Protein AF-A0A7K3S1P3-F1 (afdb_monomer_lite)

Structure (mmCIF, N/CA/C/O backbone):
data_AF-A0A7K3S1P3-F1
#
_entry.id   AF-A0A7K3S1P3-F1
#
loop_
_atom_site.group_PDB
_atom_site.id
_atom_site.type_symbol
_atom_site.label_atom_id
_atom_site.label_alt_id
_atom_site.label_comp_id
_atom_site.label_asym_id
_atom_site.label_entity_id
_atom_site.label_seq_id
_atom_site.pdbx_PDB_ins_code
_atom_site.Cartn_x
_atom_site.Cartn_y
_atom_site.Cartn_z
_atom_site.occupancy
_atom_site.B_iso_or_equiv
_atom_site.auth_seq_id
_atom_site.auth_comp_id
_atom_site.auth_asym_id
_atom_site.auth_atom_id
_atom_site.pdbx_PDB_model_num
ATOM 1 N N . MET A 1 1 ? -9.002 -10.691 -14.114 1.00 42.97 1 MET A N 1
ATOM 2 C CA . MET A 1 1 ? -8.743 -9.449 -13.343 1.00 42.97 1 MET A CA 1
ATOM 3 C C . MET A 1 1 ? -9.215 -9.686 -11.919 1.00 42.97 1 MET A C 1
ATOM 5 O O . MET A 1 1 ? -10.341 -10.137 -11.777 1.00 42.97 1 MET A O 1
ATOM 9 N N . SER A 1 2 ? -8.392 -9.432 -10.897 1.00 52.38 2 SER A N 1
ATOM 10 C CA . SER A 1 2 ? -8.761 -9.678 -9.493 1.00 52.38 2 SER A CA 1
ATOM 11 C C . SER A 1 2 ? -8.518 -8.427 -8.642 1.00 52.38 2 SER A C 1
ATOM 13 O O . SER A 1 2 ? -7.605 -7.653 -8.928 1.00 52.38 2 SER A O 1
ATOM 15 N N . ALA A 1 3 ? -9.367 -8.191 -7.645 1.00 51.12 3 ALA A N 1
ATOM 16 C CA . ALA A 1 3 ? -9.276 -7.065 -6.718 1.00 51.12 3 ALA A CA 1
ATOM 17 C C . ALA A 1 3 ? -9.147 -7.617 -5.297 1.00 51.12 3 ALA A C 1
ATOM 19 O O . ALA A 1 3 ? -9.951 -8.458 -4.896 1.00 51.12 3 ALA A O 1
ATOM 20 N N . TYR A 1 4 ? -8.155 -7.145 -4.542 1.00 53.50 4 TYR A N 1
ATOM 21 C CA . TYR A 1 4 ? -7.986 -7.530 -3.145 1.00 53.50 4 TYR A CA 1
ATOM 22 C C . TYR A 1 4 ? -8.690 -6.505 -2.254 1.00 53.50 4 TYR A C 1
ATOM 24 O O . TYR A 1 4 ? -8.384 -5.311 -2.302 1.00 53.50 4 TYR A O 1
ATOM 32 N N . ARG A 1 5 ? -9.670 -6.967 -1.471 1.00 56.00 5 ARG A N 1
ATOM 33 C CA . ARG A 1 5 ? -10.405 -6.133 -0.516 1.00 56.00 5 ARG A CA 1
ATOM 34 C C . ARG A 1 5 ? -9.761 -6.261 0.854 1.00 56.00 5 ARG A C 1
ATOM 36 O O . ARG A 1 5 ? -9.778 -7.336 1.446 1.00 56.00 5 ARG A O 1
ATOM 43 N N . TYR A 1 6 ? -9.243 -5.149 1.346 1.00 53.28 6 TYR A N 1
ATOM 44 C CA . TYR A 1 6 ? -8.882 -4.990 2.742 1.00 53.28 6 TYR A CA 1
ATOM 45 C C . TYR A 1 6 ? -10.088 -4.385 3.480 1.00 53.28 6 TYR A C 1
ATOM 47 O O . TYR A 1 6 ? -10.911 -3.704 2.876 1.00 53.28 6 TYR A O 1
ATOM 55 N N . ARG A 1 7 ? -10.277 -4.668 4.767 1.00 58.16 7 ARG A N 1
ATOM 56 C CA . ARG A 1 7 ? -11.295 -3.979 5.576 1.00 58.16 7 ARG A CA 1
ATOM 57 C C . ARG A 1 7 ? -10.580 -3.279 6.727 1.00 58.16 7 ARG A C 1
ATOM 59 O O . ARG A 1 7 ? -10.281 -3.949 7.712 1.00 58.16 7 ARG A O 1
ATOM 66 N N . PRO A 1 8 ? -10.302 -1.969 6.620 1.00 51.06 8 PRO A N 1
ATOM 67 C CA . PRO A 1 8 ? -9.910 -1.180 7.779 1.00 51.06 8 PRO A CA 1
ATOM 68 C C . PRO A 1 8 ? -11.029 -1.242 8.829 1.00 51.06 8 PRO A C 1
ATOM 70 O O . PRO A 1 8 ? -12.212 -1.153 8.482 1.00 51.06 8 PRO A O 1
ATOM 73 N N . SER A 1 9 ? -10.678 -1.418 10.101 1.00 49.91 9 SER A N 1
ATOM 74 C CA . SER A 1 9 ? -11.627 -1.293 11.209 1.00 49.91 9 SER A CA 1
ATOM 75 C C . SER A 1 9 ? -12.168 0.145 11.276 1.00 49.91 9 SER A C 1
ATOM 77 O O . SER A 1 9 ? -11.415 1.097 11.100 1.00 49.91 9 SER A O 1
ATOM 79 N N . GLY A 1 10 ? -13.477 0.314 11.506 1.00 46.25 10 GLY A N 1
ATOM 80 C CA . GLY A 1 10 ? -14.102 1.631 11.728 1.00 46.25 10 GLY A CA 1
ATOM 81 C C . GLY A 1 10 ? -14.763 2.307 10.517 1.00 46.25 10 GLY A C 1
ATOM 82 O O . GLY A 1 10 ? -15.391 3.348 10.688 1.00 46.25 10 GLY A O 1
ATOM 83 N N . LEU A 1 11 ? -14.698 1.729 9.311 1.00 48.50 11 LEU A N 1
ATOM 84 C CA . LEU A 1 11 ? -15.425 2.258 8.146 1.00 48.50 11 LEU A CA 1
ATOM 85 C C . LEU A 1 11 ? -16.841 1.658 8.030 1.00 48.50 11 LEU A C 1
ATOM 87 O O . LEU A 1 11 ? -17.025 0.466 8.298 1.00 48.50 11 LEU A O 1
ATOM 91 N N . PRO A 1 12 ? -17.850 2.441 7.592 1.00 49.56 12 PRO A N 1
ATOM 92 C CA . PRO A 1 12 ? -19.215 1.951 7.431 1.00 49.56 12 PRO A CA 1
ATOM 93 C C . PRO A 1 12 ? -19.260 0.769 6.456 1.00 49.56 12 PRO A C 1
ATOM 95 O O . PRO A 1 12 ? -18.561 0.758 5.437 1.00 49.56 12 PRO A O 1
ATOM 98 N N . ALA A 1 13 ? -20.102 -0.225 6.760 1.00 58.28 13 ALA A N 1
ATOM 99 C CA . ALA A 1 13 ? -20.286 -1.456 5.990 1.00 58.28 13 ALA A CA 1
ATOM 100 C C . ALA A 1 13 ? -20.949 -1.195 4.623 1.00 58.28 13 ALA A C 1
ATOM 102 O O . ALA A 1 13 ? -22.058 -1.633 4.338 1.00 58.28 13 ALA A O 1
ATOM 103 N N . CYS A 1 14 ? -20.284 -0.464 3.741 1.00 49.09 14 CYS A N 1
ATOM 104 C CA . CYS A 1 14 ? -20.726 -0.276 2.372 1.00 49.09 14 CYS A CA 1
ATOM 105 C C . CYS A 1 14 ? -20.257 -1.477 1.535 1.00 49.09 14 CYS A C 1
ATOM 107 O O . CYS A 1 14 ? -19.073 -1.796 1.435 1.00 49.09 14 CYS A O 1
ATOM 109 N N . GLY A 1 15 ? -21.203 -2.189 0.919 1.00 54.44 15 GLY A N 1
ATOM 110 C CA . GLY A 1 15 ? -20.920 -3.377 0.103 1.00 54.44 15 GLY A CA 1
ATOM 111 C C . GLY A 1 15 ? -20.155 -3.105 -1.205 1.00 54.44 15 GLY A C 1
ATOM 112 O O . GLY A 1 15 ? -19.960 -4.031 -1.995 1.00 54.44 15 GLY A O 1
ATOM 113 N N . ARG A 1 16 ? -19.769 -1.850 -1.483 1.00 54.34 16 A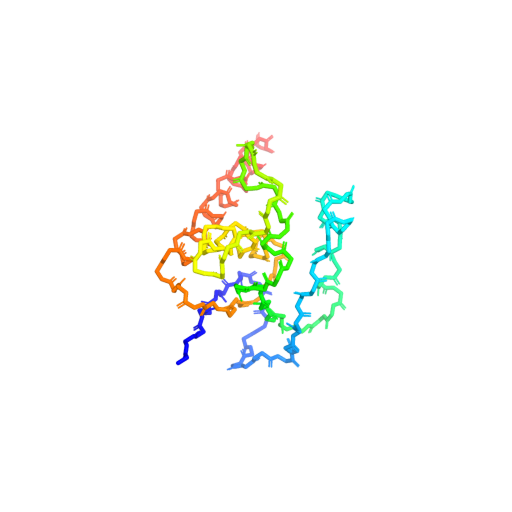RG A N 1
ATOM 114 C CA . ARG A 1 16 ? -19.152 -1.389 -2.739 1.00 54.34 16 ARG A CA 1
ATOM 115 C C . ARG A 1 16 ? -18.288 -0.141 -2.491 1.00 54.34 16 ARG A C 1
ATOM 117 O O . ARG A 1 16 ? -18.617 0.675 -1.638 1.00 54.34 16 ARG A O 1
ATOM 124 N N . CYS A 1 17 ? -17.205 0.001 -3.257 1.00 51.56 17 CYS A N 1
ATOM 125 C CA . CYS A 1 17 ? -16.363 1.202 -3.277 1.00 51.56 17 CYS A CA 1
ATOM 126 C C . CYS A 1 17 ? -17.159 2.386 -3.852 1.00 51.56 17 CYS A C 1
ATOM 128 O O . CYS A 1 17 ? -17.711 2.268 -4.944 1.00 51.56 17 CYS A O 1
ATOM 130 N N . GLY A 1 18 ? -17.244 3.495 -3.109 1.00 53.69 18 GLY A N 1
ATOM 131 C CA . GLY A 1 18 ? -17.979 4.697 -3.524 1.00 53.69 18 GLY A CA 1
ATOM 132 C C . GLY A 1 18 ? -17.178 5.634 -4.434 1.00 53.69 18 GLY A C 1
ATOM 133 O O . GLY A 1 18 ? -17.775 6.418 -5.165 1.00 53.69 18 GLY A O 1
ATOM 134 N N . VAL A 1 19 ? -15.839 5.554 -4.405 1.00 57.72 19 VAL A N 1
ATOM 135 C CA . VAL A 1 19 ? -14.931 6.339 -5.258 1.00 57.72 19 VAL A CA 1
ATOM 136 C C . VAL A 1 19 ? -13.748 5.480 -5.698 1.00 57.72 19 VAL A C 1
ATOM 138 O O . VAL A 1 19 ? -12.911 5.082 -4.889 1.00 57.72 19 VAL A O 1
ATOM 141 N N . MET A 1 20 ? -13.645 5.241 -7.004 1.00 58.53 20 MET A N 1
ATOM 142 C CA . MET A 1 20 ? -12.494 4.581 -7.617 1.00 58.53 20 MET A CA 1
ATOM 143 C C . MET A 1 20 ? -11.570 5.630 -8.238 1.00 58.53 20 MET A C 1
ATOM 145 O O . MET A 1 20 ? -11.957 6.308 -9.186 1.00 58.53 20 MET A O 1
ATOM 149 N N . GLY A 1 21 ? -10.350 5.753 -7.710 1.00 58.16 21 GLY A N 1
ATOM 150 C CA . GLY A 1 21 ? -9.336 6.684 -8.202 1.00 58.16 21 GLY A CA 1
ATOM 151 C C . GLY A 1 21 ? -8.137 5.956 -8.804 1.00 58.16 21 GLY A C 1
ATOM 152 O O . GLY A 1 21 ? -7.674 4.939 -8.285 1.00 58.16 21 GLY A O 1
ATOM 153 N N . ILE A 1 22 ? -7.599 6.478 -9.906 1.00 58.28 22 ILE A N 1
ATOM 154 C CA . ILE A 1 22 ? -6.258 6.103 -10.357 1.00 58.28 22 ILE A CA 1
ATOM 155 C C . ILE A 1 22 ? -5.291 7.034 -9.649 1.00 58.28 22 ILE A C 1
ATOM 157 O O . ILE A 1 22 ? -5.249 8.226 -9.934 1.00 58.28 22 ILE A O 1
ATOM 161 N N . LEU A 1 23 ? -4.495 6.472 -8.752 1.00 61.25 23 LEU A N 1
ATOM 162 C CA . LEU A 1 23 ? -3.408 7.204 -8.142 1.00 61.25 23 LEU A CA 1
ATOM 163 C C . LEU A 1 23 ? -2.235 7.267 -9.129 1.00 61.25 23 LEU A C 1
ATOM 165 O O . LEU A 1 23 ? -1.640 6.240 -9.470 1.00 61.25 23 LEU A O 1
ATOM 169 N N . ASN A 1 24 ? -1.938 8.469 -9.614 1.00 55.34 24 ASN A N 1
ATOM 170 C CA . ASN A 1 24 ? -0.786 8.745 -10.460 1.00 55.34 24 ASN A CA 1
ATOM 171 C C . ASN A 1 24 ? 0.257 9.446 -9.585 1.00 55.34 24 ASN A C 1
ATOM 173 O O . ASN A 1 24 ? 0.162 10.643 -9.357 1.00 55.34 24 ASN A O 1
ATOM 177 N N . VAL A 1 25 ? 1.188 8.672 -9.034 1.00 54.66 25 VAL A N 1
ATOM 178 C CA . VAL A 1 25 ? 2.313 9.202 -8.253 1.00 54.66 25 VAL A CA 1
ATOM 179 C C . VAL A 1 25 ? 3.413 9.546 -9.257 1.00 54.66 25 VAL A C 1
ATOM 181 O O . VAL A 1 25 ? 3.730 8.712 -10.098 1.00 54.66 25 VAL A O 1
ATOM 184 N N . THR A 1 26 ? 3.976 10.744 -9.241 1.00 52.12 26 THR A N 1
ATOM 185 C CA . THR A 1 26 ? 5.193 11.102 -9.996 1.00 52.12 26 THR A CA 1
ATOM 186 C C . THR A 1 26 ? 6.393 11.122 -9.033 1.00 52.12 26 THR A C 1
ATOM 188 O O . THR A 1 26 ? 6.182 11.049 -7.824 1.00 52.12 26 THR A O 1
ATOM 191 N N . PRO A 1 27 ? 7.664 11.109 -9.487 1.00 51.59 27 PRO A N 1
ATOM 192 C CA . PRO A 1 27 ? 8.816 11.069 -8.572 1.00 51.59 27 PRO A CA 1
ATOM 193 C C . PRO A 1 27 ? 8.812 12.178 -7.501 1.00 51.59 27 PRO A C 1
ATOM 195 O O . PRO A 1 27 ? 9.162 11.924 -6.354 1.00 51.59 27 PRO A O 1
ATOM 198 N N . ASP A 1 28 ? 8.337 13.372 -7.850 1.00 56.56 28 ASP A N 1
ATOM 199 C CA . ASP A 1 28 ? 8.106 14.517 -6.961 1.00 56.56 28 ASP A CA 1
ATOM 200 C C . ASP A 1 28 ? 6.982 14.294 -5.936 1.00 56.56 28 ASP A C 1
ATOM 202 O O . ASP A 1 28 ? 6.984 14.914 -4.877 1.00 56.56 28 ASP A O 1
ATOM 206 N N . SER A 1 29 ? 6.068 13.353 -6.182 1.00 55.06 29 SER A N 1
ATOM 207 C CA . SER A 1 29 ? 5.047 12.939 -5.211 1.00 55.06 29 SER A CA 1
ATOM 208 C C . SER A 1 29 ? 5.605 12.095 -4.054 1.00 55.06 29 SER A C 1
ATOM 210 O O . SER A 1 29 ? 4.848 11.713 -3.170 1.00 55.06 29 SER A O 1
ATOM 212 N N . PHE A 1 30 ? 6.893 11.733 -4.057 1.00 54.62 30 PHE A N 1
ATOM 213 C CA . PHE A 1 30 ? 7.558 11.143 -2.884 1.00 54.62 30 PHE A CA 1
ATOM 214 C C . PHE A 1 30 ? 8.294 12.193 -2.047 1.00 54.62 30 PHE A C 1
ATOM 216 O O . PHE A 1 30 ? 8.673 11.914 -0.910 1.00 54.62 30 PHE A O 1
ATOM 223 N N . SER A 1 31 ? 8.501 13.390 -2.600 1.00 55.25 31 SER A N 1
ATOM 224 C CA . SER A 1 31 ? 9.272 14.460 -1.966 1.00 55.25 31 SER A CA 1
ATOM 225 C C . SER A 1 31 ? 8.579 15.039 -0.735 1.00 55.25 31 SER A C 1
ATOM 227 O O . SER A 1 31 ? 9.247 15.574 0.143 1.00 55.25 31 SER A O 1
ATOM 229 N N . ASP A 1 32 ? 7.255 14.910 -0.650 1.00 58.50 32 ASP A N 1
ATOM 230 C CA . ASP A 1 32 ? 6.465 15.305 0.516 1.00 58.50 32 ASP A CA 1
ATOM 231 C C . ASP A 1 32 ? 6.398 14.205 1.591 1.00 58.50 32 ASP A C 1
ATOM 233 O O . ASP A 1 32 ? 5.654 14.339 2.554 1.00 58.50 32 ASP A O 1
ATOM 237 N N . GLY A 1 33 ? 7.135 13.099 1.441 1.00 58.12 33 GLY A N 1
ATOM 238 C CA . GLY A 1 33 ? 7.125 11.996 2.404 1.00 58.12 33 GLY A CA 1
ATOM 239 C C . GLY A 1 33 ? 5.813 11.204 2.446 1.00 58.12 33 GLY A C 1
ATOM 240 O O . GLY A 1 33 ? 5.620 10.417 3.370 1.00 58.12 33 GLY A O 1
ATOM 241 N N . GLY A 1 34 ? 4.923 11.378 1.462 1.00 59.72 34 GLY A N 1
ATOM 242 C CA . GLY A 1 34 ? 3.624 10.708 1.424 1.00 59.72 34 GLY A CA 1
ATOM 243 C C . GLY A 1 34 ? 2.485 11.496 2.072 1.00 59.72 34 GLY A C 1
ATOM 244 O O . GLY A 1 34 ? 1.425 10.918 2.287 1.00 59.72 34 GLY A O 1
ATOM 245 N N . LEU A 1 35 ? 2.656 12.795 2.349 1.00 57.97 35 LEU A N 1
ATOM 246 C CA . LEU A 1 35 ? 1.616 13.658 2.939 1.00 57.97 35 LEU A CA 1
ATOM 247 C C . LEU A 1 35 ? 0.328 13.737 2.094 1.00 57.97 35 LEU A C 1
ATOM 249 O O . LEU A 1 35 ? -0.764 13.920 2.636 1.00 57.97 35 LEU A O 1
ATOM 253 N N . TRP A 1 36 ? 0.400 13.521 0.775 1.00 58.66 36 TRP A N 1
ATOM 254 C CA . TRP A 1 36 ? -0.791 13.360 -0.076 1.00 58.66 36 TRP A CA 1
ATOM 255 C C . TRP A 1 36 ? -1.689 12.174 0.327 1.00 58.66 36 TRP A C 1
ATOM 257 O O . TRP A 1 36 ? -2.857 12.125 -0.071 1.00 58.66 36 TRP A O 1
ATOM 267 N N . LEU A 1 37 ? -1.180 11.224 1.119 1.00 57.50 37 LEU A N 1
ATOM 268 C CA . LEU A 1 37 ? -1.950 10.097 1.626 1.00 57.50 37 LEU A CA 1
ATOM 269 C C . LEU A 1 37 ? -2.832 10.442 2.843 1.00 57.50 37 LEU A C 1
ATOM 271 O O . LEU A 1 37 ? -3.735 9.677 3.142 1.00 57.50 37 LEU A O 1
ATOM 275 N N . ASP A 1 38 ? -2.661 11.584 3.511 1.00 59.19 38 ASP A N 1
ATOM 276 C CA . ASP A 1 38 ? -3.527 11.966 4.647 1.00 59.19 38 ASP A CA 1
ATOM 277 C C . ASP A 1 38 ? -4.867 12.575 4.186 1.00 59.19 38 ASP A C 1
ATOM 279 O O . ASP A 1 38 ? -5.768 12.876 4.971 1.00 59.19 38 ASP A O 1
ATOM 283 N N . ALA A 1 39 ? -5.028 12.792 2.878 1.00 60.62 39 ALA A N 1
ATOM 284 C CA . ALA A 1 39 ? -6.181 13.492 2.327 1.00 60.62 39 ALA A CA 1
ATOM 285 C C . ALA A 1 39 ? -7.451 12.635 2.205 1.00 60.62 39 ALA A C 1
ATOM 287 O O . ALA A 1 39 ? -8.534 13.193 2.007 1.00 60.62 39 ALA A O 1
ATOM 288 N N . TRP A 1 40 ? -7.354 11.306 2.316 1.00 61.16 40 TRP A N 1
ATOM 289 C CA . TRP A 1 40 ? -8.465 10.409 1.975 1.00 61.16 40 TRP A CA 1
ATOM 290 C C . TRP A 1 40 ? -9.542 10.313 3.052 1.00 61.16 40 TRP A C 1
ATOM 292 O O . TRP A 1 40 ? -10.712 10.162 2.704 1.00 61.16 40 TRP A O 1
ATOM 302 N N . GLU A 1 41 ? -9.193 10.458 4.333 1.00 58.91 41 GLU A N 1
ATOM 303 C CA . GLU A 1 41 ? -10.174 10.445 5.432 1.00 58.91 41 GLU A CA 1
ATOM 304 C C . GLU A 1 41 ? -11.252 11.525 5.240 1.00 58.91 41 GLU A C 1
ATOM 306 O O . GLU A 1 41 ? -12.431 11.307 5.521 1.00 58.91 41 GLU A O 1
ATOM 311 N N . ARG A 1 42 ? -10.877 12.659 4.633 1.00 60.88 42 ARG A N 1
ATOM 312 C CA . ARG A 1 42 ? -11.789 13.767 4.313 1.00 60.88 42 ARG A CA 1
ATOM 313 C C . ARG A 1 42 ? -12.789 13.451 3.199 1.00 60.88 42 ARG A C 1
ATOM 315 O O . ARG A 1 42 ? -13.777 14.164 3.057 1.00 60.88 42 ARG A O 1
ATOM 322 N N . LEU A 1 43 ? -12.570 12.403 2.400 1.00 64.94 43 LEU A N 1
ATOM 323 C CA . LEU A 1 43 ? -13.452 12.061 1.277 1.00 64.94 43 LEU A CA 1
ATOM 324 C C . LEU A 1 43 ? -14.749 11.364 1.713 1.00 64.94 43 LEU A C 1
ATOM 326 O O . LEU A 1 43 ? -15.608 11.143 0.853 1.00 64.94 43 LEU A O 1
ATOM 330 N N . ALA A 1 44 ? -14.883 11.010 3.003 1.00 66.88 44 ALA A N 1
ATOM 331 C CA . ALA A 1 44 ? -16.042 10.348 3.624 1.00 66.88 44 ALA A CA 1
ATOM 332 C C . ALA A 1 44 ? -16.560 9.111 2.857 1.00 66.88 44 ALA A C 1
ATOM 334 O O . ALA A 1 44 ? -17.712 8.698 2.998 1.00 66.88 44 ALA A O 1
ATOM 335 N N . ARG A 1 45 ? -15.724 8.524 1.993 1.00 69.00 45 ARG A N 1
ATOM 336 C CA . ARG A 1 45 ? -16.084 7.448 1.067 1.00 69.00 45 ARG A CA 1
ATOM 337 C C . ARG A 1 45 ? -14.931 6.455 0.947 1.00 69.00 45 ARG A C 1
ATOM 339 O O . ARG A 1 45 ? -13.775 6.867 1.012 1.00 69.00 45 ARG A O 1
ATOM 346 N N . PRO A 1 46 ? -15.216 5.164 0.706 1.00 71.81 46 PRO A N 1
ATOM 347 C CA . PRO A 1 46 ? -14.173 4.158 0.547 1.00 71.81 46 PRO A CA 1
ATOM 348 C C . PRO A 1 46 ? -13.364 4.406 -0.721 1.00 71.81 46 PRO A C 1
ATOM 350 O O . PRO A 1 46 ? -13.935 4.469 -1.816 1.00 71.81 46 PRO A O 1
ATOM 353 N N . VAL A 1 47 ? -12.044 4.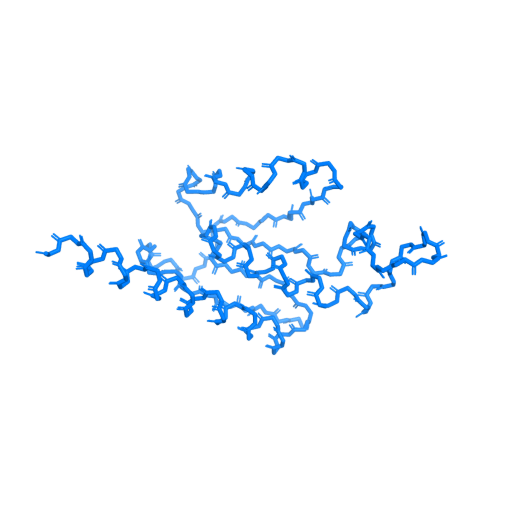476 -0.563 1.00 77.69 47 VAL A N 1
ATOM 354 C CA . VAL A 1 47 ? -11.084 4.733 -1.641 1.00 77.69 47 VAL A CA 1
ATOM 355 C C . VAL A 1 47 ? -10.439 3.430 -2.107 1.00 77.69 47 VAL A C 1
ATOM 357 O O . VAL A 1 47 ? -9.904 2.666 -1.304 1.00 77.69 47 VAL A O 1
ATOM 360 N N . LEU A 1 48 ? -10.461 3.185 -3.419 1.00 79.00 48 LEU A N 1
ATOM 361 C CA . LEU A 1 48 ? -9.670 2.137 -4.073 1.00 79.00 48 LEU A CA 1
ATOM 362 C C . LEU A 1 48 ? -8.422 2.753 -4.719 1.00 79.00 48 LEU A C 1
ATOM 364 O O . LEU A 1 48 ? -8.551 3.669 -5.529 1.00 79.00 48 LEU A O 1
ATOM 368 N N . VAL A 1 49 ? -7.241 2.191 -4.440 1.00 83.00 49 VAL A N 1
ATOM 369 C CA . VAL A 1 49 ? -5.961 2.621 -5.032 1.00 83.00 49 VAL A CA 1
ATOM 370 C C . VAL A 1 49 ? -5.490 1.639 -6.111 1.00 83.00 49 VAL A C 1
ATOM 372 O O . VAL A 1 49 ? -5.478 0.424 -5.918 1.00 83.00 49 VAL A O 1
ATOM 375 N N . ALA A 1 50 ? -5.070 2.155 -7.269 1.00 83.50 50 ALA A N 1
ATOM 376 C CA . ALA A 1 50 ? -4.636 1.349 -8.415 1.00 83.50 50 ALA A CA 1
ATOM 377 C C . ALA A 1 50 ? -3.269 1.795 -8.971 1.00 83.50 50 ALA A C 1
ATOM 379 O O . ALA A 1 50 ? -3.189 2.432 -10.023 1.00 83.50 50 ALA A O 1
ATOM 380 N N . ALA A 1 51 ? -2.188 1.416 -8.282 1.00 80.94 51 ALA A N 1
ATOM 381 C CA . ALA A 1 51 ? -0.808 1.732 -8.677 1.00 80.94 51 ALA A CA 1
ATOM 382 C C . ALA A 1 51 ? -0.117 0.634 -9.513 1.00 80.94 51 ALA A C 1
ATOM 384 O O . ALA A 1 51 ? 0.912 0.876 -10.145 1.00 80.94 51 ALA A O 1
ATOM 385 N N . SER A 1 52 ? -0.668 -0.583 -9.538 1.00 80.44 52 SER A N 1
ATOM 386 C CA . SER A 1 52 ? 0.026 -1.760 -10.072 1.00 80.44 52 SER A CA 1
ATOM 387 C C . SER A 1 52 ? 0.476 -1.609 -11.528 1.00 80.44 52 SER A C 1
ATOM 389 O O . SER A 1 52 ? -0.319 -1.281 -12.412 1.00 80.44 52 SER A O 1
ATOM 391 N N . ARG A 1 53 ? 1.768 -1.885 -11.764 1.00 76.06 53 ARG A N 1
ATOM 392 C CA . ARG A 1 53 ? 2.468 -1.825 -13.066 1.00 76.06 53 ARG A CA 1
ATOM 393 C C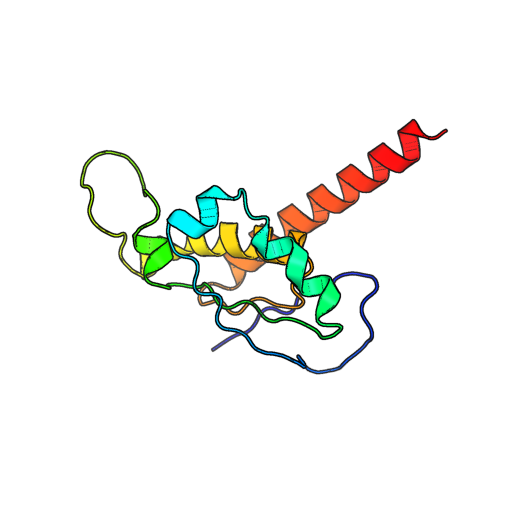 . ARG A 1 53 ? 2.476 -0.454 -13.756 1.00 76.06 53 ARG A C 1
ATOM 395 O O . ARG A 1 53 ? 2.913 -0.351 -14.906 1.00 76.06 53 ARG A O 1
ATOM 402 N N . LYS A 1 54 ? 2.056 0.617 -13.078 1.00 80.25 54 LYS A N 1
ATOM 403 C CA . LYS A 1 54 ? 2.078 1.974 -13.639 1.00 80.25 54 LYS A CA 1
ATOM 404 C C . LYS A 1 54 ? 3.507 2.430 -13.947 1.00 80.25 54 LYS A C 1
ATOM 406 O O . LYS A 1 54 ? 4.466 1.993 -13.317 1.00 80.25 54 LYS A O 1
ATOM 411 N N . ARG A 1 55 ? 3.642 3.295 -14.959 1.00 75.75 55 ARG A N 1
ATOM 412 C CA . ARG A 1 55 ? 4.938 3.757 -15.493 1.00 75.75 55 ARG A CA 1
ATOM 413 C C . ARG A 1 55 ? 5.806 4.444 -14.443 1.00 75.75 55 ARG A C 1
ATOM 415 O O . ARG A 1 55 ? 7.011 4.233 -14.461 1.00 75.75 55 ARG A O 1
ATOM 422 N N . PHE A 1 56 ? 5.200 5.156 -13.495 1.00 76.19 56 PHE A N 1
ATOM 423 C CA . PHE A 1 56 ? 5.938 5.819 -12.423 1.00 76.19 56 PHE A CA 1
ATOM 424 C C . PHE A 1 56 ? 6.705 4.847 -11.518 1.00 76.19 56 PHE A C 1
ATOM 426 O O . PHE A 1 56 ? 7.829 5.136 -11.137 1.00 76.19 56 PHE A O 1
ATOM 433 N N . LEU A 1 57 ? 6.164 3.649 -11.253 1.00 75.44 57 LEU A N 1
ATOM 434 C CA . LEU A 1 57 ? 6.881 2.606 -10.506 1.00 75.44 57 LEU A CA 1
ATOM 435 C C . LEU A 1 57 ? 8.096 2.076 -11.275 1.00 75.44 57 LEU A C 1
ATOM 437 O O . LEU A 1 57 ? 8.968 1.443 -10.691 1.00 75.44 57 LEU A O 1
ATOM 441 N N . GLY A 1 58 ? 8.123 2.283 -12.594 1.00 68.75 58 GLY A N 1
ATOM 442 C CA . GLY A 1 58 ? 9.290 2.019 -13.426 1.00 68.75 58 GLY A CA 1
ATOM 443 C C . GLY A 1 58 ? 10.356 3.100 -13.309 1.00 68.75 58 GLY A C 1
ATOM 444 O O . GLY A 1 58 ? 11.523 2.777 -13.450 1.00 68.75 58 GLY A O 1
ATOM 445 N N . ALA A 1 59 ? 9.955 4.344 -13.038 1.00 70.38 59 ALA A N 1
ATOM 446 C CA . ALA A 1 59 ? 10.854 5.476 -12.827 1.00 70.38 59 ALA A CA 1
ATOM 447 C C . ALA A 1 59 ? 11.392 5.552 -11.388 1.00 70.38 59 ALA A C 1
ATOM 449 O O . ALA A 1 59 ? 12.331 6.298 -11.132 1.00 70.38 59 ALA A O 1
ATOM 450 N N . LEU A 1 60 ? 10.813 4.783 -10.453 1.00 68.62 60 LEU A N 1
ATOM 451 C CA . LEU A 1 60 ? 11.402 4.599 -9.132 1.00 68.62 60 LEU A CA 1
ATOM 452 C C . LEU A 1 60 ? 12.806 4.006 -9.294 1.00 68.62 60 LEU A C 1
ATOM 454 O O . LEU A 1 60 ? 12.931 2.972 -9.960 1.00 68.62 60 LEU A O 1
ATOM 458 N N . PRO A 1 61 ? 13.841 4.615 -8.688 1.00 58.91 61 PRO A N 1
ATOM 459 C CA . PRO A 1 61 ? 15.199 4.123 -8.799 1.00 58.91 61 PRO A CA 1
ATOM 460 C C . PRO A 1 61 ? 15.256 2.684 -8.298 1.00 58.91 61 PRO A C 1
ATOM 462 O O . PRO A 1 61 ? 15.039 2.359 -7.132 1.00 58.91 61 PRO A O 1
ATOM 465 N N . ALA A 1 62 ? 15.495 1.802 -9.250 1.00 51.47 62 ALA A N 1
ATOM 466 C CA . ALA A 1 62 ? 15.406 0.369 -9.120 1.00 51.47 62 ALA A CA 1
ATOM 467 C C . ALA A 1 62 ? 16.808 -0.244 -9.054 1.00 51.47 62 ALA A C 1
ATOM 469 O O . ALA A 1 62 ? 17.071 -1.225 -9.739 1.00 51.47 62 ALA A O 1
ATOM 470 N N . GLY A 1 63 ? 17.686 0.332 -8.232 1.00 51.81 63 GLY A N 1
ATOM 471 C CA . GLY A 1 63 ? 19.076 -0.098 -8.071 1.00 51.81 63 GLY A CA 1
ATOM 472 C C . GLY A 1 63 ? 20.061 0.634 -8.997 1.00 51.81 63 GLY A C 1
ATOM 473 O O . GLY A 1 63 ? 19.680 1.073 -10.084 1.00 51.81 63 GLY A O 1
ATOM 474 N N . PRO A 1 64 ? 21.317 0.815 -8.547 1.00 53.69 64 PRO A N 1
ATOM 475 C CA . PRO A 1 64 ? 22.340 1.562 -9.269 1.00 53.69 64 PRO A CA 1
ATOM 476 C C . PRO A 1 64 ? 22.737 0.771 -10.517 1.00 53.69 64 PRO A C 1
ATOM 478 O O . PRO A 1 64 ? 22.794 -0.450 -10.434 1.00 53.69 64 PRO A O 1
ATOM 481 N N . VAL A 1 65 ? 22.982 1.446 -11.648 1.00 52.47 65 VAL A N 1
ATOM 482 C CA . VAL A 1 65 ? 23.881 1.058 -12.769 1.00 52.47 65 VAL A CA 1
ATOM 483 C C . VAL A 1 65 ? 23.364 1.536 -14.138 1.00 52.47 65 VAL A C 1
ATOM 485 O O . VAL A 1 65 ? 24.194 1.933 -14.944 1.00 52.47 65 VAL A O 1
ATOM 488 N N . THR A 1 66 ? 22.054 1.583 -14.432 1.00 60.19 66 THR A N 1
ATOM 489 C CA . THR A 1 66 ? 21.606 1.825 -15.833 1.00 60.19 66 THR A CA 1
ATOM 490 C C . THR A 1 66 ? 20.791 3.094 -16.098 1.00 60.19 66 THR A C 1
ATOM 492 O O . THR A 1 66 ? 20.783 3.555 -17.231 1.00 60.19 66 THR A O 1
ATOM 495 N N . GLY A 1 67 ? 20.087 3.661 -15.109 1.00 64.38 67 GLY A N 1
ATOM 496 C CA . GLY A 1 67 ? 19.201 4.825 -15.319 1.00 64.38 67 GLY A CA 1
ATOM 497 C C . GLY A 1 67 ? 17.911 4.534 -16.109 1.00 64.38 67 GLY A C 1
ATOM 498 O O . GLY A 1 67 ? 17.082 5.426 -16.278 1.00 64.38 67 GLY A O 1
ATOM 499 N N . GLU A 1 68 ? 17.705 3.291 -16.549 1.00 67.94 68 GLU A N 1
ATOM 500 C CA . GLU A 1 68 ? 16.567 2.897 -17.382 1.00 67.94 68 GLU A CA 1
ATOM 501 C C . GLU A 1 68 ? 15.317 2.538 -16.556 1.00 67.94 68 GLU A C 1
ATOM 503 O O . GLU A 1 68 ? 15.428 1.870 -15.518 1.00 67.94 68 GLU A O 1
ATOM 508 N N . PRO A 1 69 ? 14.098 2.898 -17.013 1.00 68.44 69 PRO A N 1
ATOM 509 C CA . PRO A 1 69 ? 12.875 2.550 -16.309 1.00 68.44 69 PRO A CA 1
ATOM 510 C C . PRO A 1 69 ? 12.656 1.039 -16.224 1.00 6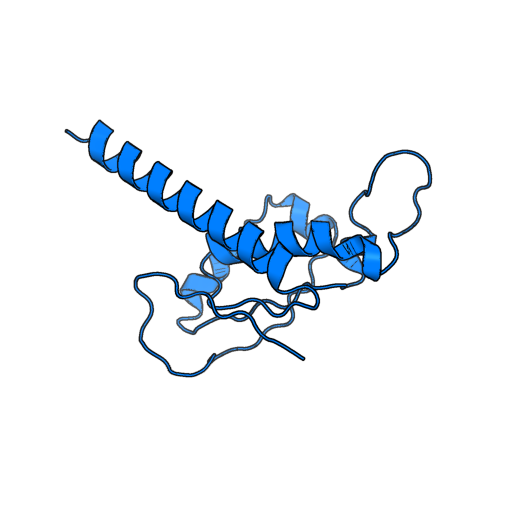8.44 69 PRO A C 1
ATOM 512 O O . PRO A 1 69 ? 12.666 0.317 -17.222 1.00 68.44 69 PRO A O 1
ATOM 515 N N . ARG A 1 70 ? 12.320 0.547 -15.031 1.00 72.62 70 ARG A N 1
ATOM 516 C CA . ARG A 1 70 ? 12.063 -0.879 -14.808 1.00 72.62 70 ARG A CA 1
ATOM 517 C C . ARG A 1 70 ? 10.886 -1.379 -15.674 1.00 72.62 70 ARG A C 1
ATOM 519 O O . ARG A 1 70 ? 9.831 -0.723 -15.688 1.00 72.62 70 ARG A O 1
ATOM 526 N N . PRO A 1 71 ? 10.983 -2.550 -16.340 1.00 78.06 71 PRO A N 1
ATOM 527 C CA . PRO A 1 71 ? 9.887 -3.122 -17.124 1.00 78.06 71 PRO A CA 1
ATOM 528 C C . PRO A 1 71 ? 8.675 -3.471 -16.251 1.00 78.06 71 PRO A C 1
ATOM 530 O O . PRO A 1 71 ? 8.805 -3.754 -15.062 1.00 78.06 71 PRO A O 1
ATOM 533 N N . ALA A 1 72 ? 7.477 -3.482 -16.847 1.00 75.00 72 ALA A N 1
ATOM 534 C CA . ALA A 1 72 ? 6.206 -3.566 -16.119 1.00 75.00 72 ALA A CA 1
ATOM 535 C C . ALA A 1 72 ? 6.103 -4.752 -15.142 1.00 75.00 72 ALA A C 1
ATOM 537 O O . ALA A 1 72 ? 5.614 -4.567 -14.033 1.00 75.00 72 ALA A O 1
ATOM 538 N N . ARG A 1 73 ? 6.589 -5.939 -15.528 1.00 74.00 73 ARG A N 1
ATOM 539 C CA . ARG A 1 73 ? 6.562 -7.154 -14.688 1.00 74.00 73 ARG A CA 1
ATOM 540 C C . ARG A 1 73 ? 7.513 -7.086 -13.494 1.00 74.00 73 ARG A C 1
ATOM 542 O O . ARG A 1 73 ? 7.246 -7.671 -12.460 1.00 74.00 73 ARG A O 1
ATOM 549 N N . ALA A 1 74 ? 8.596 -6.324 -13.595 1.00 77.50 74 ALA A N 1
ATOM 550 C CA . ALA A 1 74 ? 9.523 -6.172 -12.481 1.00 77.50 74 ALA A CA 1
ATOM 551 C C . ALA A 1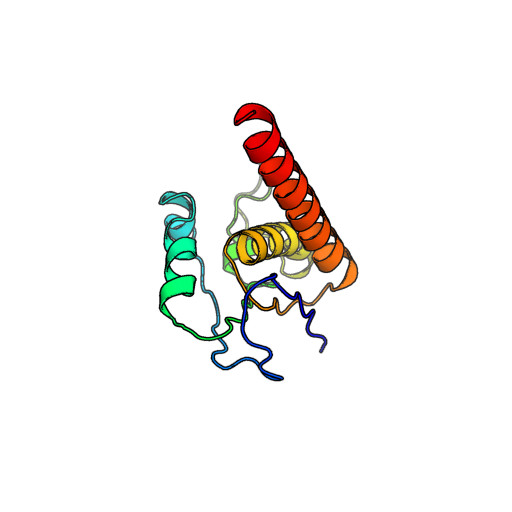 74 ? 9.034 -5.113 -11.459 1.00 77.50 74 ALA A C 1
ATOM 553 O O . ALA A 1 74 ? 9.627 -4.935 -10.397 1.00 77.50 74 ALA A O 1
ATOM 554 N N . ARG A 1 75 ? 7.916 -4.419 -11.725 1.00 82.50 75 ARG A N 1
ATOM 555 C CA . ARG A 1 75 ? 7.326 -3.418 -10.812 1.00 82.50 75 ARG A CA 1
ATOM 556 C C . ARG A 1 75 ? 6.466 -4.031 -9.704 1.00 82.50 75 ARG A C 1
ATOM 558 O O . ARG A 1 75 ? 5.896 -3.280 -8.914 1.00 82.50 75 ARG A O 1
ATOM 565 N N . ASP A 1 76 ? 6.340 -5.353 -9.636 1.00 83.62 76 ASP A N 1
ATOM 566 C CA . ASP A 1 76 ? 5.420 -6.010 -8.703 1.00 83.62 76 ASP A CA 1
ATOM 567 C C . ASP A 1 76 ? 5.872 -5.838 -7.235 1.00 83.62 76 ASP A C 1
ATOM 569 O O . ASP A 1 76 ? 5.045 -5.525 -6.382 1.00 83.62 76 ASP A O 1
ATOM 573 N N . ALA A 1 77 ? 7.181 -5.848 -6.946 1.00 82.81 77 ALA A N 1
ATOM 574 C CA . ALA A 1 77 ? 7.701 -5.521 -5.608 1.00 82.81 77 ALA A CA 1
ATOM 575 C C . ALA A 1 77 ? 7.396 -4.066 -5.191 1.00 82.81 77 ALA A C 1
ATOM 577 O O . ALA A 1 77 ? 6.910 -3.807 -4.091 1.00 82.81 77 ALA A O 1
ATOM 578 N N . ALA A 1 78 ? 7.604 -3.109 -6.103 1.00 83.62 78 ALA A N 1
ATOM 579 C CA . ALA A 1 78 ? 7.265 -1.703 -5.867 1.00 83.62 78 ALA A CA 1
ATOM 580 C C . ALA A 1 78 ? 5.744 -1.495 -5.719 1.00 83.62 78 ALA A C 1
ATOM 582 O O . ALA A 1 78 ? 5.294 -0.669 -4.929 1.00 83.62 78 ALA A O 1
ATOM 583 N N . THR A 1 79 ? 4.942 -2.286 -6.439 1.00 87.00 79 THR A N 1
ATOM 584 C CA . THR A 1 79 ? 3.482 -2.325 -6.284 1.00 87.00 79 THR A CA 1
ATOM 585 C C . THR A 1 79 ? 3.090 -2.799 -4.885 1.00 87.00 79 THR A C 1
ATOM 587 O O . THR A 1 79 ? 2.191 -2.208 -4.288 1.00 87.00 79 THR A O 1
ATOM 590 N N . GLY A 1 80 ? 3.755 -3.830 -4.357 1.00 88.50 80 GLY A N 1
ATOM 591 C CA . GLY A 1 80 ? 3.541 -4.311 -2.992 1.00 88.50 80 GLY A CA 1
ATOM 592 C C . GLY A 1 80 ? 3.801 -3.218 -1.954 1.00 88.50 80 GLY A C 1
ATOM 593 O O . GLY A 1 80 ? 2.938 -2.959 -1.119 1.00 88.50 80 GLY A O 1
ATOM 594 N N . ALA A 1 81 ? 4.922 -2.501 -2.080 1.00 87.69 81 ALA A N 1
ATOM 595 C CA . ALA A 1 81 ? 5.267 -1.390 -1.189 1.00 87.69 81 ALA A CA 1
ATOM 596 C C . ALA A 1 81 ? 4.215 -0.266 -1.211 1.00 87.69 81 ALA A C 1
ATOM 598 O O . ALA A 1 81 ? 3.714 0.133 -0.162 1.00 87.69 81 ALA A O 1
ATOM 599 N N . VAL A 1 82 ? 3.808 0.199 -2.399 1.00 85.94 82 VAL A N 1
ATOM 600 C CA . VAL A 1 82 ? 2.761 1.232 -2.514 1.00 85.94 82 VAL A CA 1
ATOM 601 C C . VAL A 1 82 ? 1.419 0.743 -1.973 1.00 85.94 82 VAL A C 1
ATOM 603 O O . VAL A 1 82 ? 0.674 1.523 -1.391 1.00 85.94 82 VAL A O 1
ATOM 606 N N . SER A 1 83 ? 1.101 -0.542 -2.133 1.00 88.38 83 SER A N 1
ATOM 607 C CA . SER A 1 83 ? -0.149 -1.107 -1.618 1.00 88.38 83 SER A CA 1
ATOM 608 C C . SER A 1 83 ? -0.172 -1.165 -0.092 1.00 88.38 83 SER A C 1
ATOM 610 O O . SER A 1 83 ? -1.202 -0.857 0.501 1.00 88.38 83 SER A O 1
ATOM 612 N N . ALA A 1 84 ? 0.953 -1.509 0.540 1.00 89.62 84 ALA A N 1
ATOM 613 C CA . ALA A 1 84 ? 1.098 -1.456 1.992 1.00 89.62 84 ALA A CA 1
ATOM 614 C C . ALA A 1 84 ? 0.969 -0.014 2.511 1.00 89.62 84 ALA A C 1
ATOM 616 O O . ALA A 1 84 ? 0.197 0.234 3.429 1.00 89.62 84 ALA A O 1
ATOM 617 N N . LEU A 1 85 ? 1.634 0.955 1.871 1.00 87.00 85 LEU A N 1
ATOM 618 C CA . LEU A 1 85 ? 1.507 2.374 2.230 1.00 87.00 85 LEU A CA 1
ATOM 619 C C . LEU A 1 85 ? 0.073 2.889 2.058 1.00 87.00 85 LEU A C 1
ATOM 621 O O . LEU A 1 85 ? -0.450 3.569 2.931 1.00 87.00 85 LEU A O 1
ATOM 625 N N . ALA A 1 86 ? -0.597 2.526 0.964 1.00 83.38 86 ALA A N 1
ATOM 626 C CA . ALA A 1 86 ? -1.994 2.888 0.750 1.00 83.38 86 ALA A CA 1
ATOM 627 C C . ALA A 1 86 ? -2.904 2.311 1.846 1.00 83.38 86 ALA A C 1
ATOM 629 O O . ALA A 1 86 ? -3.798 3.006 2.325 1.00 83.38 86 ALA A O 1
ATOM 630 N N . ALA A 1 87 ? -2.673 1.061 2.262 1.00 85.38 87 ALA A N 1
ATOM 631 C CA . ALA A 1 87 ? -3.422 0.432 3.347 1.00 85.38 87 ALA A CA 1
ATOM 632 C C . ALA A 1 87 ? -3.176 1.119 4.702 1.00 85.38 87 ALA A C 1
ATOM 634 O O . ALA A 1 87 ? -4.144 1.386 5.415 1.00 85.38 87 ALA A O 1
ATOM 635 N N . ALA A 1 88 ? -1.922 1.477 5.011 1.00 84.25 88 ALA A N 1
ATOM 636 C CA . ALA A 1 88 ? -1.562 2.222 6.223 1.00 84.25 88 ALA A CA 1
ATOM 637 C C . ALA A 1 88 ? -2.325 3.544 6.347 1.00 84.25 88 ALA A C 1
ATOM 639 O O . ALA A 1 88 ? -2.690 3.955 7.443 1.00 84.25 88 ALA A O 1
ATOM 640 N N . GLN A 1 89 ? -2.603 4.161 5.202 1.00 78.81 89 GLN A N 1
ATOM 641 C CA . GLN A 1 89 ? -3.228 5.473 5.083 1.00 78.81 89 GLN A CA 1
ATOM 642 C C . GLN A 1 89 ? -4.749 5.390 4.854 1.00 78.81 89 GLN A C 1
ATOM 644 O O . GLN A 1 89 ? -5.378 6.335 4.382 1.00 78.81 89 GLN A O 1
ATOM 649 N N . GLY A 1 90 ? -5.357 4.235 5.144 1.00 78.25 90 GLY A N 1
ATOM 650 C CA . GLY A 1 90 ? -6.811 4.073 5.159 1.00 78.25 90 GLY A CA 1
ATOM 651 C C . GLY A 1 90 ? -7.458 3.748 3.810 1.00 78.25 90 GLY A C 1
ATOM 652 O O . GLY A 1 90 ? -8.685 3.825 3.691 1.00 78.25 90 GLY A O 1
ATOM 653 N N . ALA A 1 91 ? -6.692 3.343 2.788 1.00 82.12 91 ALA A N 1
ATOM 654 C CA . ALA A 1 91 ? -7.290 2.833 1.556 1.00 82.12 91 ALA A CA 1
ATOM 655 C C . ALA A 1 91 ? -8.180 1.614 1.851 1.00 82.12 91 ALA A C 1
ATOM 657 O O . ALA A 1 91 ? -7.784 0.656 2.517 1.00 82.12 91 ALA A O 1
ATOM 658 N N . TRP A 1 92 ? -9.393 1.623 1.301 1.00 81.38 92 TRP A N 1
ATOM 659 C CA . TRP A 1 92 ? -10.348 0.531 1.468 1.00 81.38 92 TRP A CA 1
ATOM 660 C C . TRP A 1 92 ? -9.950 -0.698 0.650 1.00 81.38 92 TRP A C 1
ATOM 662 O O . TRP A 1 92 ? -10.168 -1.831 1.058 1.00 81.38 92 TRP A O 1
ATOM 672 N N . ALA A 1 93 ? -9.359 -0.507 -0.526 1.00 81.50 93 ALA A N 1
ATOM 673 C CA . ALA A 1 93 ? -8.876 -1.624 -1.324 1.00 81.50 93 ALA A CA 1
ATOM 674 C C . ALA A 1 93 ? -7.728 -1.206 -2.242 1.00 81.50 93 ALA A C 1
ATOM 676 O O . ALA A 1 93 ? -7.533 -0.023 -2.536 1.00 81.50 93 ALA A O 1
ATOM 677 N N . VAL A 1 94 ? -7.030 -2.209 -2.775 1.00 84.62 94 VAL A N 1
ATOM 678 C CA . VAL A 1 94 ? -6.014 -2.031 -3.814 1.00 84.62 94 VAL A CA 1
ATOM 679 C C . VAL A 1 94 ? -6.319 -2.903 -5.029 1.00 84.62 94 VAL A C 1
ATOM 681 O O . VAL A 1 94 ? -6.754 -4.053 -4.919 1.00 84.62 94 VAL A O 1
ATOM 684 N N . ARG A 1 95 ? -6.086 -2.356 -6.225 1.00 85.12 95 ARG A N 1
ATOM 685 C CA . ARG A 1 95 ? -6.189 -3.092 -7.490 1.00 85.12 95 ARG A CA 1
ATOM 686 C C . ARG A 1 95 ? -4.798 -3.459 -7.986 1.00 85.12 95 ARG A C 1
ATOM 688 O O . ARG A 1 95 ? -4.027 -2.584 -8.390 1.00 85.12 95 ARG A O 1
ATOM 695 N N . VAL A 1 96 ? -4.519 -4.758 -8.028 1.00 87.56 96 VAL A N 1
ATOM 696 C CA . VAL A 1 96 ? -3.201 -5.300 -8.374 1.00 87.56 96 VAL A CA 1
ATOM 697 C C . VAL A 1 96 ? -3.277 -6.444 -9.374 1.00 87.56 96 VAL A C 1
ATOM 699 O O . VAL A 1 96 ? -4.325 -7.062 -9.550 1.00 87.56 96 VAL A O 1
ATOM 702 N N . HIS A 1 97 ? -2.159 -6.696 -10.054 1.00 86.94 97 HIS A N 1
ATOM 703 C CA . HIS A 1 97 ? -2.010 -7.853 -10.936 1.00 86.94 97 HIS A CA 1
ATOM 704 C C . HIS A 1 97 ? -1.513 -9.085 -10.164 1.00 86.94 97 HIS A C 1
ATOM 706 O O . HIS A 1 97 ? -2.060 -10.163 -10.364 1.00 86.94 97 HIS A O 1
ATOM 712 N N . GLU A 1 98 ? -0.567 -8.909 -9.233 1.00 87.25 98 GLU A N 1
ATOM 713 C CA . GLU A 1 98 ? -0.050 -9.975 -8.363 1.00 87.25 98 GLU A CA 1
ATOM 714 C C . GLU A 1 98 ? -0.715 -9.924 -6.985 1.00 87.25 98 GLU A C 1
ATOM 716 O O . GLU A 1 98 ? -0.348 -9.124 -6.122 1.00 87.25 98 GLU A O 1
ATOM 721 N N . VAL A 1 99 ? -1.736 -10.758 -6.785 1.00 89.19 99 VAL A N 1
ATOM 722 C CA . VAL A 1 99 ? -2.587 -10.704 -5.585 1.00 89.19 99 VAL A CA 1
ATOM 723 C C . VAL A 1 99 ? -1.876 -11.245 -4.348 1.00 89.19 99 VAL A C 1
ATOM 725 O O . VAL A 1 99 ? -1.922 -10.586 -3.316 1.00 89.19 99 VAL A O 1
ATOM 728 N N . GLY A 1 100 ? -1.218 -12.407 -4.441 1.00 89.06 100 GLY A N 1
ATOM 729 C CA . GLY A 1 100 ? -0.601 -13.077 -3.287 1.00 89.06 100 GLY A CA 1
ATOM 730 C C . GLY A 1 100 ? 0.434 -12.196 -2.589 1.00 89.06 100 GLY A C 1
ATOM 731 O O . GLY A 1 100 ? 0.229 -11.789 -1.449 1.00 89.06 100 GLY A O 1
ATOM 732 N N . ALA A 1 101 ? 1.470 -11.790 -3.328 1.00 88.00 101 ALA A N 1
ATOM 733 C CA . ALA A 1 101 ? 2.537 -10.938 -2.805 1.00 88.00 101 ALA A CA 1
ATOM 734 C C . ALA A 1 101 ? 2.027 -9.581 -2.282 1.00 88.00 101 ALA A C 1
ATOM 736 O O . ALA A 1 101 ? 2.516 -9.069 -1.277 1.00 88.00 101 ALA A O 1
ATOM 737 N N . THR A 1 102 ? 1.017 -8.994 -2.935 1.00 90.12 102 THR A N 1
ATOM 738 C CA . THR A 1 102 ? 0.410 -7.742 -2.458 1.00 90.12 102 THR A CA 1
ATOM 739 C C . THR A 1 102 ? -0.362 -7.956 -1.157 1.00 90.12 102 THR A C 1
ATOM 741 O O . THR A 1 102 ? -0.274 -7.130 -0.251 1.00 90.12 102 THR A O 1
ATOM 744 N N . ALA A 1 103 ? -1.132 -9.042 -1.056 1.00 88.19 103 ALA A N 1
ATOM 745 C CA . ALA A 1 103 ? -1.890 -9.357 0.147 1.00 88.19 103 ALA A CA 1
ATOM 746 C C . ALA A 1 103 ? -0.955 -9.555 1.345 1.00 88.19 103 ALA A C 1
ATOM 748 O O . ALA A 1 103 ? -1.254 -9.056 2.426 1.00 88.19 103 ALA A O 1
ATOM 749 N N . ASP A 1 104 ? 0.193 -10.204 1.144 1.00 92.25 104 ASP A N 1
ATOM 750 C CA . ASP A 1 104 ? 1.198 -10.375 2.194 1.00 92.25 104 ASP A CA 1
ATOM 751 C C . ASP A 1 104 ? 1.793 -9.035 2.636 1.00 92.25 104 ASP A C 1
ATOM 753 O O . ASP A 1 104 ? 1.842 -8.760 3.833 1.00 92.25 104 ASP A O 1
ATOM 757 N N . ALA A 1 105 ? 2.132 -8.143 1.698 1.00 91.62 105 ALA A N 1
ATOM 758 C CA . ALA A 1 105 ? 2.600 -6.795 2.028 1.00 91.62 105 ALA A CA 1
ATOM 759 C C . ALA A 1 105 ? 1.572 -5.999 2.861 1.00 91.62 105 ALA A C 1
ATOM 761 O O . ALA A 1 105 ? 1.932 -5.347 3.841 1.00 91.62 105 ALA A O 1
ATOM 762 N N . VAL A 1 106 ? 0.283 -6.087 2.514 1.00 90.62 106 VAL A N 1
ATOM 763 C CA . VAL A 1 106 ? -0.805 -5.438 3.270 1.00 90.62 106 VAL A CA 1
ATOM 764 C C . VAL A 1 106 ? -1.000 -6.078 4.651 1.00 90.62 106 VAL A C 1
ATOM 766 O O . VAL A 1 106 ? -1.244 -5.372 5.625 1.00 90.62 106 VAL A O 1
ATOM 769 N N . ARG A 1 107 ? -0.872 -7.405 4.778 1.00 89.75 107 ARG A N 1
ATOM 770 C CA . ARG A 1 107 ? -0.950 -8.092 6.082 1.00 89.75 107 ARG A CA 1
ATOM 771 C C . ARG A 1 107 ? 0.200 -7.705 7.007 1.00 89.75 107 ARG A C 1
ATOM 773 O O . ARG A 1 107 ? -0.028 -7.534 8.200 1.00 89.75 107 ARG A O 1
ATOM 780 N N . VAL A 1 108 ? 1.407 -7.539 6.465 1.00 93.69 108 VAL A N 1
ATOM 781 C CA . VAL A 1 108 ? 2.565 -7.053 7.229 1.00 93.69 108 VAL A CA 1
ATOM 782 C C . VAL A 1 108 ? 2.296 -5.653 7.782 1.00 93.69 108 VAL A C 1
ATOM 784 O O . VAL A 1 108 ? 2.535 -5.415 8.963 1.00 93.69 108 VAL A O 1
ATOM 787 N N . GLU A 1 109 ? 1.752 -4.738 6.973 1.00 92.75 109 GLU A N 1
ATOM 788 C CA . GLU A 1 109 ? 1.351 -3.410 7.460 1.00 92.75 109 GLU A CA 1
ATOM 789 C C . GLU A 1 109 ? 0.327 -3.503 8.595 1.00 92.75 109 GLU A C 1
ATOM 791 O O . GLU A 1 109 ? 0.523 -2.878 9.638 1.00 92.75 109 GLU A O 1
ATOM 796 N N . ALA A 1 110 ? -0.713 -4.323 8.425 1.00 86.69 110 ALA A N 1
ATOM 797 C CA . ALA A 1 110 ? -1.754 -4.497 9.432 1.00 86.69 110 ALA A CA 1
ATOM 798 C C . ALA A 1 110 ? -1.173 -4.980 10.774 1.00 86.69 110 ALA A C 1
ATOM 800 O O . ALA A 1 110 ? -1.457 -4.386 11.815 1.00 86.69 110 ALA A O 1
ATOM 801 N N . ALA A 1 111 ? -0.289 -5.982 10.740 1.00 90.06 111 ALA A N 1
ATOM 802 C CA . ALA A 1 111 ? 0.388 -6.494 11.930 1.00 90.06 111 ALA A CA 1
ATOM 803 C C . ALA A 1 111 ? 1.265 -5.422 12.609 1.00 90.06 111 ALA A C 1
ATOM 805 O O . ALA A 1 11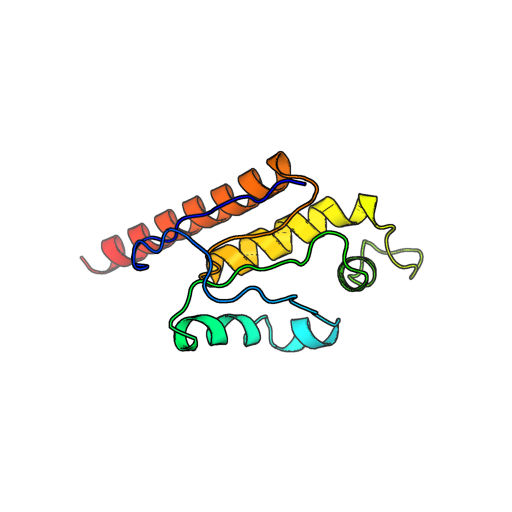1 ? 1.273 -5.294 13.834 1.00 90.06 111 ALA A O 1
ATOM 806 N N . LEU A 1 112 ? 1.979 -4.602 11.826 1.00 90.81 112 LEU A N 1
ATOM 807 C CA . LEU A 1 112 ? 2.766 -3.489 12.364 1.00 90.81 112 LEU A CA 1
ATOM 808 C C . LEU A 1 112 ? 1.881 -2.424 13.023 1.00 90.81 112 LEU A C 1
ATOM 810 O O . LEU A 1 112 ? 2.274 -1.848 14.039 1.00 90.81 112 LEU A O 1
ATOM 814 N N . ARG A 1 113 ? 0.701 -2.146 12.460 1.00 86.94 113 ARG A N 1
ATOM 815 C CA . ARG A 1 113 ? -0.256 -1.191 13.029 1.00 86.94 113 ARG A CA 1
ATOM 816 C C . ARG A 1 113 ? -0.811 -1.676 14.363 1.00 86.94 113 ARG A C 1
ATOM 818 O O . ARG A 1 113 ? -0.816 -0.910 15.323 1.00 86.94 113 ARG A O 1
ATOM 825 N N . GLU A 1 114 ? -1.202 -2.943 14.444 1.00 84.19 114 GLU A N 1
ATOM 826 C CA . GLU A 1 114 ? -1.650 -3.574 15.692 1.00 84.19 114 GLU A CA 1
ATOM 827 C C . GLU A 1 114 ? -0.567 -3.499 16.779 1.00 84.19 114 GLU A C 1
ATOM 829 O O . GLU A 1 114 ? -0.835 -3.060 17.898 1.00 84.19 114 GLU A O 1
ATOM 834 N N . ALA A 1 115 ? 0.684 -3.818 16.429 1.00 87.75 115 ALA A N 1
ATOM 835 C CA . ALA A 1 115 ? 1.811 -3.734 17.355 1.00 87.75 115 ALA A CA 1
ATOM 836 C C . ALA A 1 115 ? 2.091 -2.299 17.847 1.00 87.75 115 ALA A C 1
ATOM 838 O O . ALA A 1 115 ? 2.448 -2.110 19.013 1.00 87.75 115 ALA A O 1
ATOM 839 N N . ARG A 1 116 ? 1.935 -1.276 16.988 1.00 88.50 116 ARG A N 1
ATOM 840 C CA . ARG A 1 116 ? 2.064 0.136 17.397 1.00 88.50 116 ARG A CA 1
ATOM 841 C C . ARG A 1 116 ? 0.977 0.528 18.395 1.00 88.50 116 ARG A C 1
ATOM 843 O O . ARG A 1 116 ? 1.307 1.092 19.434 1.00 88.50 116 ARG A O 1
ATOM 850 N N . ASN A 1 117 ? -0.276 0.176 18.115 1.00 82.81 117 ASN A N 1
ATOM 851 C CA . ASN A 1 117 ? -1.410 0.509 18.979 1.00 82.81 117 ASN A CA 1
ATOM 852 C C . ASN A 1 117 ? -1.261 -0.119 20.375 1.00 82.81 117 ASN A C 1
ATOM 854 O O . ASN A 1 117 ? -1.420 0.573 21.379 1.00 82.81 117 ASN A O 1
ATOM 858 N N . ALA A 1 118 ? -0.840 -1.387 20.445 1.00 82.38 118 ALA A N 1
ATOM 859 C CA . ALA A 1 118 ? -0.601 -2.077 21.713 1.00 82.38 118 ALA A CA 1
ATOM 860 C C . ALA A 1 118 ? 0.487 -1.401 22.575 1.00 82.38 118 ALA A C 1
ATOM 862 O O . ALA A 1 118 ? 0.362 -1.331 23.798 1.00 82.38 118 ALA A O 1
ATOM 863 N N . ARG A 1 119 ? 1.550 -0.857 21.958 1.00 81.69 119 ARG A N 1
ATOM 864 C CA . ARG A 1 119 ? 2.594 -0.104 22.684 1.00 81.69 119 ARG A CA 1
ATOM 865 C C . ARG A 1 119 ? 2.069 1.214 23.243 1.00 81.69 119 ARG A C 1
ATOM 867 O O . ARG A 1 119 ? 2.404 1.566 24.372 1.00 81.69 119 ARG A O 1
ATOM 874 N N . THR A 1 120 ? 1.254 1.932 22.472 1.00 80.56 120 THR A N 1
ATOM 875 C CA . THR A 1 120 ? 0.643 3.196 22.909 1.00 80.56 120 THR A CA 1
ATOM 876 C C . THR A 1 120 ? -0.291 2.987 24.103 1.00 80.56 120 THR A C 1
ATOM 878 O O . THR A 1 120 ? -0.305 3.804 25.019 1.00 80.56 120 THR A O 1
ATOM 881 N N . GLU A 1 121 ? -1.030 1.877 24.133 1.00 74.38 121 GLU A N 1
ATOM 882 C CA . GLU A 1 121 ? -1.904 1.516 25.255 1.00 74.38 121 GLU A CA 1
ATOM 883 C C . GLU A 1 121 ? -1.125 1.088 26.507 1.00 74.38 121 GLU A C 1
ATOM 885 O O . GLU A 1 121 ? -1.534 1.405 27.624 1.00 74.38 121 GLU A O 1
ATOM 890 N N . HIS A 1 122 ? 0.010 0.401 26.337 1.00 70.56 122 HIS A N 1
ATOM 891 C CA . HIS A 1 122 ? 0.841 -0.052 27.454 1.00 70.56 122 HIS A CA 1
ATOM 892 C C . HIS A 1 122 ? 1.628 1.088 28.118 1.00 70.56 122 HIS A C 1
ATOM 894 O O . HIS A 1 122 ? 1.747 1.101 29.335 1.00 70.56 122 HIS A O 1
ATOM 900 N N . GLY A 1 123 ? 2.118 2.069 27.352 1.00 63.50 123 GLY A N 1
ATOM 901 C CA . GLY A 1 123 ? 2.847 3.228 27.893 1.00 63.50 123 GLY A CA 1
ATOM 902 C C . GLY A 1 123 ? 1.973 4.300 28.558 1.00 63.50 123 GLY A C 1
ATOM 903 O O . GLY A 1 123 ? 2.504 5.284 29.065 1.00 63.50 123 GLY A O 1
ATOM 904 N N . ARG A 1 124 ? 0.642 4.147 28.525 1.00 58.22 124 ARG A N 1
ATOM 905 C CA . ARG A 1 124 ? -0.327 5.062 29.156 1.00 58.22 124 ARG A CA 1
ATOM 906 C C . ARG A 1 124 ? -0.784 4.590 30.548 1.00 58.22 124 ARG A C 1
ATOM 908 O O . ARG A 1 124 ? -1.479 5.342 31.229 1.00 58.22 124 ARG A O 1
ATOM 915 N N . LYS A 1 125 ? -0.443 3.361 30.942 1.00 45.56 125 LYS A N 1
ATOM 916 C CA . LYS A 1 125 ? -0.689 2.812 32.284 1.00 45.56 125 LYS A CA 1
ATOM 917 C C . LYS A 1 125 ? 0.516 3.050 33.181 1.00 45.56 125 LYS A C 1
ATOM 919 O O . LYS A 1 125 ? 0.274 3.281 34.382 1.00 45.56 125 LYS A O 1
#

Secondary structure (DSSP, 8-state):
--EEEP--TTS---SS-SEEE-----GGGGTTTTGGGGGSGGG-SPEEE--TT-THHHHS--SSS--PPPPGGGGHHHHHHHHHHHHHTT-SEEE-S-HHHHHHHHHHHHHHHHHHHHHHHHTT-

Foldseek 3Di:
DDWDFDADPPQPPDPDFPDEDEDDQAPVNCVVVVPVLLCVVVVSTAYEYEPQLDQRLQCPPPDDDDSGGDHSVVSQVVLLVVLLVNLLSRHRIYDYPDDPSNVVSVVVSVVVVVVVVVVVVVVVD

Sequence (125 aa):
MSAYRYRPSGLPACGRCGVMGILNVTPDSFSDGGLWLDAWERLARPVLVAASRKRFLGALPAGPVTGEPRPARARDAATGAVSALAAAQGAWAVRVHEVGATADAVRVEAALREARNARTEHGRK

InterPro domains:
  IPR000489 Pterin-binding domain [PF00809] (41-97)
  IPR000489 Pterin-binding domain [PS00792] (19-34)
  IPR000489 Pterin-binding domain [PS50972] (1-107)
  IPR011005 Dihydropteroate synthase-like superfamily [G3DSA:3.20.20.20] (11-40)
  IPR011005 Dihydropteroate synthase-like superfamily [G3DSA:3.20.20.20] (41-124)
  IPR011005 Dihydropteroate synthase-like superfamily [SSF51717] (14-40)
  IPR011005 Dihydropteroate synthase-like superfamily [SSF51717] (41-114)
  IPR045031 Dihydropteroate synthase-like [PTHR20941] (43-114)

Organism: NCBI:txid66428

pLDDT: mean 70.82, std 14.52, range [42.97, 93.69]

Radius of gyration: 15.67 Å; chains: 1; bounding box: 45×28×50 Å